Protein AF-A0A6H5GM49-F1 (afdb_monomer_lite)

Foldseek 3Di:
DDPDDPPPQPQWDFDDCADPNDQDDDCDPVTNQGRTFPAHDDPVLVVLVVVVVDDCVPPDPVSVVVVVVRRDVDDPCRVPDDPVD

Sequence (85 aa):
MNYLSNFQIGAREVVGFGFNGQPNYMDRIDFPLPAVRWRPETPEIKELRQKEKGDWKNLTIAEKKALYRASFCQTLAEVEAPTGK

Radius of gyration: 14.95 Å; chains: 1; bounding box: 43×44×29 Å

Structure (mmCIF, N/CA/C/O backbone):
data_AF-A0A6H5GM49-F1
#
_entry.id   AF-A0A6H5GM49-F1
#
loop_
_atom_site.group_PDB
_atom_site.id
_atom_site.type_symbol
_atom_site.label_atom_id
_atom_site.label_alt_id
_atom_site.label_comp_id
_atom_site.label_asym_id
_atom_site.label_entity_id
_atom_site.label_seq_id
_atom_site.pdbx_PDB_ins_code
_atom_site.Cartn_x
_atom_site.Cartn_y
_atom_site.Cartn_z
_atom_site.occupancy
_atom_site.B_iso_or_equiv
_atom_site.auth_seq_id
_atom_site.auth_comp_id
_atom_site.auth_asym_id
_atom_site.auth_atom_id
_atom_site.pdbx_PDB_model_num
ATOM 1 N N . MET A 1 1 ? -1.705 -31.810 -10.457 1.00 39.81 1 MET A N 1
ATOM 2 C CA . MET A 1 1 ? -0.284 -31.400 -10.475 1.00 39.81 1 MET A CA 1
ATOM 3 C C . MET A 1 1 ? -0.218 -29.908 -10.740 1.00 39.81 1 MET A C 1
ATOM 5 O O . MET A 1 1 ? -0.586 -29.498 -11.830 1.00 39.81 1 MET A O 1
ATOM 9 N N . ASN A 1 2 ? 0.129 -29.123 -9.717 1.00 32.44 2 ASN A N 1
ATOM 10 C CA . ASN A 1 2 ? 1.062 -27.989 -9.765 1.00 32.44 2 ASN A CA 1
ATOM 11 C C . ASN A 1 2 ? 1.042 -27.322 -8.388 1.00 32.44 2 ASN A C 1
ATOM 13 O O . ASN A 1 2 ? 0.189 -26.502 -8.065 1.00 32.44 2 ASN A O 1
ATOM 17 N N . TYR A 1 3 ? 1.980 -27.772 -7.561 1.00 37.50 3 TYR A N 1
ATOM 18 C CA . TYR A 1 3 ? 2.348 -27.153 -6.301 1.00 37.50 3 TYR A CA 1
ATOM 19 C C . TYR A 1 3 ? 3.067 -25.839 -6.624 1.00 37.50 3 TYR A C 1
ATOM 21 O O . TYR A 1 3 ? 4.277 -25.842 -6.830 1.00 37.50 3 TYR A O 1
ATOM 29 N N . LEU A 1 4 ? 2.344 -24.722 -6.715 1.00 43.81 4 LEU A N 1
ATOM 30 C CA . LEU A 1 4 ? 2.976 -23.403 -6.701 1.00 43.81 4 LEU A CA 1
ATOM 31 C C . LEU A 1 4 ? 2.909 -22.856 -5.277 1.00 43.81 4 LEU A C 1
ATOM 33 O O . LEU A 1 4 ? 1.863 -22.510 -4.741 1.00 43.81 4 LEU A O 1
ATOM 37 N N . SER A 1 5 ? 4.082 -22.911 -4.663 1.00 45.09 5 SER A N 1
ATOM 38 C CA . SER A 1 5 ? 4.490 -22.426 -3.355 1.00 45.09 5 SER A CA 1
ATOM 39 C C . SER A 1 5 ? 3.730 -21.199 -2.826 1.00 45.09 5 SER A C 1
ATOM 41 O O . SER A 1 5 ? 4.059 -20.063 -3.163 1.00 45.09 5 SER A O 1
ATOM 43 N N . ASN A 1 6 ? 2.880 -21.406 -1.818 1.00 49.59 6 ASN A N 1
ATOM 44 C CA . ASN A 1 6 ? 2.457 -20.354 -0.877 1.00 49.59 6 ASN A CA 1
ATOM 45 C C . ASN A 1 6 ? 3.634 -19.753 -0.058 1.00 49.59 6 ASN A C 1
ATOM 47 O O . ASN A 1 6 ? 3.423 -18.918 0.817 1.00 49.59 6 ASN A O 1
ATOM 51 N N . PHE A 1 7 ? 4.883 -20.162 -0.311 1.00 51.84 7 PHE A N 1
ATOM 52 C CA . PHE A 1 7 ? 6.052 -19.838 0.513 1.00 51.84 7 PHE A CA 1
ATOM 53 C C . PHE A 1 7 ? 6.689 -18.459 0.265 1.00 5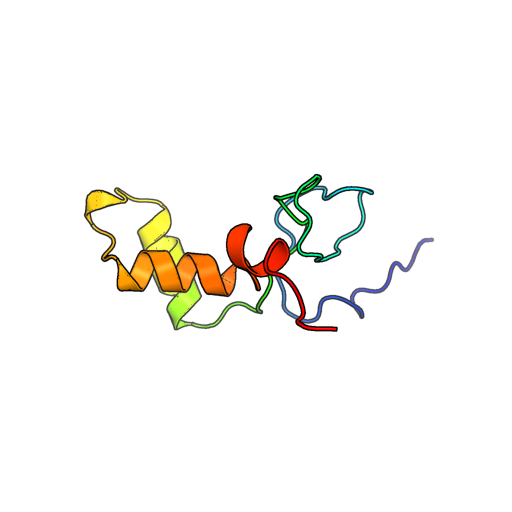1.84 7 PHE A C 1
ATOM 55 O O . PHE A 1 7 ? 7.511 -18.048 1.075 1.00 51.84 7 PHE A O 1
ATOM 62 N N . GLN A 1 8 ? 6.337 -17.712 -0.789 1.00 69.94 8 GLN A N 1
ATOM 63 C CA . GLN A 1 8 ? 7.003 -16.423 -1.072 1.00 69.94 8 GLN A CA 1
ATOM 64 C C . GLN A 1 8 ? 6.271 -15.179 -0.544 1.00 69.94 8 GLN A C 1
ATOM 66 O O . GLN A 1 8 ? 6.908 -14.144 -0.327 1.00 69.94 8 GLN A O 1
ATOM 71 N N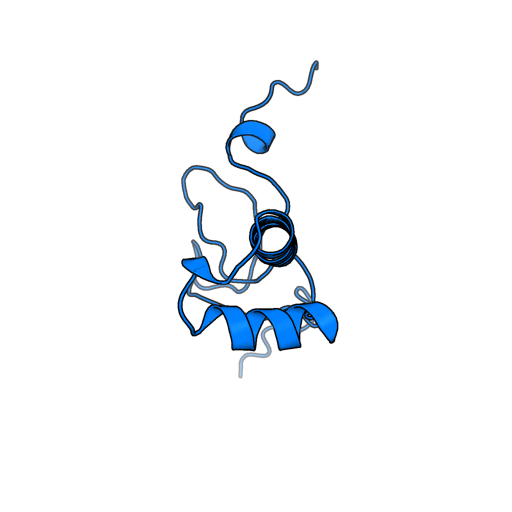 . ILE A 1 9 ? 4.960 -15.248 -0.288 1.00 86.81 9 ILE A N 1
ATOM 72 C CA . ILE A 1 9 ? 4.187 -14.061 0.119 1.00 86.81 9 ILE A CA 1
ATOM 73 C C . ILE A 1 9 ? 3.822 -14.007 1.603 1.00 86.81 9 ILE A C 1
ATOM 75 O O . ILE A 1 9 ? 3.394 -12.956 2.071 1.00 86.81 9 ILE A O 1
ATOM 79 N N . GLY A 1 10 ? 4.051 -15.070 2.375 1.00 88.75 10 GLY A N 1
ATOM 80 C CA . GLY A 1 10 ? 3.659 -15.108 3.788 1.00 88.75 10 GLY A CA 1
ATOM 81 C C . GLY A 1 10 ? 2.152 -14.872 3.967 1.00 88.75 10 GLY A C 1
ATOM 82 O O . GLY A 1 10 ? 1.355 -15.331 3.158 1.00 88.75 10 GLY A O 1
ATOM 83 N N . ALA A 1 11 ? 1.757 -14.125 5.001 1.00 91.56 11 ALA A N 1
ATOM 84 C CA . ALA A 1 11 ? 0.352 -13.807 5.303 1.00 91.56 11 ALA A CA 1
ATOM 85 C C . ALA A 1 11 ? -0.191 -12.571 4.549 1.00 91.56 11 ALA A C 1
ATOM 87 O O . ALA A 1 11 ? -1.101 -11.892 5.025 1.00 91.56 11 ALA A O 1
ATOM 88 N N . ARG A 1 12 ? 0.404 -12.222 3.404 1.00 93.44 12 ARG A N 1
ATOM 89 C CA . ARG A 1 12 ? -0.004 -11.064 2.597 1.00 93.44 12 ARG A CA 1
ATOM 90 C C . ARG A 1 12 ? -1.150 -11.433 1.659 1.00 93.44 12 ARG A C 1
ATOM 92 O O . ARG A 1 12 ? -1.182 -12.528 1.107 1.00 93.44 12 ARG A O 1
ATOM 99 N N . GLU A 1 13 ? -2.074 -10.499 1.470 1.00 94.62 13 GLU A N 1
ATOM 100 C CA . GLU A 1 13 ? -3.256 -10.679 0.625 1.00 94.62 13 GLU A CA 1
ATOM 101 C C . GLU A 1 13 ? -2.910 -10.528 -0.866 1.00 94.62 13 GLU A C 1
ATOM 103 O O . GLU A 1 13 ? -2.243 -9.565 -1.253 1.00 94.62 13 GLU A O 1
ATOM 108 N N . VAL A 1 14 ? -3.407 -11.449 -1.699 1.00 94.94 14 VAL A N 1
ATOM 109 C CA . VAL A 1 14 ? -3.408 -11.327 -3.165 1.00 94.94 14 VAL A CA 1
ATOM 110 C C . VAL A 1 14 ? -4.605 -10.474 -3.586 1.00 94.94 14 VAL A C 1
ATOM 112 O O . VAL A 1 14 ? -5.743 -10.807 -3.274 1.00 94.94 14 VAL A O 1
ATOM 115 N N . VAL A 1 15 ? -4.349 -9.382 -4.303 1.00 94.50 15 VAL A N 1
ATOM 116 C CA . VAL A 1 15 ? -5.334 -8.332 -4.619 1.00 94.50 15 VAL A CA 1
ATOM 117 C C . VAL A 1 15 ? -5.556 -8.113 -6.110 1.00 94.50 15 VAL A C 1
ATOM 119 O O . VAL A 1 15 ? -6.418 -7.326 -6.494 1.00 94.50 15 VAL A O 1
ATOM 122 N N . GLY A 1 16 ? -4.793 -8.788 -6.967 1.00 93.00 16 GLY A N 1
ATOM 123 C CA . GLY A 1 16 ? -4.925 -8.641 -8.410 1.00 93.00 16 GLY A CA 1
ATOM 124 C C . GLY A 1 16 ? -4.028 -9.591 -9.192 1.00 93.00 16 GLY A C 1
ATOM 125 O O . GLY A 1 16 ? -3.357 -10.450 -8.627 1.00 93.00 16 GLY A O 1
ATOM 126 N N . PHE A 1 17 ? -4.020 -9.417 -10.513 1.00 90.88 17 PHE A N 1
ATOM 127 C CA . PHE A 1 17 ? -3.272 -10.272 -11.439 1.00 90.88 17 PHE A CA 1
ATOM 128 C C . PHE A 1 17 ? -1.753 -9.996 -11.441 1.00 90.88 17 PHE A C 1
ATOM 130 O O . PHE A 1 17 ? -0.956 -10.906 -11.658 1.00 90.88 17 PHE A O 1
ATOM 137 N N . GLY A 1 18 ? -1.342 -8.749 -11.181 1.00 88.88 18 GLY A N 1
ATOM 138 C CA . GLY A 1 18 ? 0.054 -8.308 -11.301 1.00 88.88 18 GLY A CA 1
ATOM 139 C C . GLY A 1 18 ? 0.582 -8.335 -12.736 1.00 88.88 18 GLY A C 1
ATOM 140 O O . GLY A 1 18 ? -0.165 -8.522 -13.692 1.00 88.88 18 GLY A O 1
ATOM 141 N N . PHE A 1 19 ? 1.891 -8.140 -12.902 1.00 89.19 19 PHE A N 1
ATOM 142 C CA . PHE A 1 19 ? 2.500 -7.963 -14.228 1.00 89.19 19 PHE A CA 1
ATOM 143 C C . PHE A 1 19 ? 2.728 -9.271 -15.010 1.00 89.19 19 PHE A C 1
ATOM 145 O O . PHE A 1 19 ? 2.964 -9.229 -16.214 1.00 89.19 19 PHE A O 1
ATOM 152 N N . ASN A 1 20 ? 2.694 -10.433 -14.351 1.00 89.56 20 ASN A N 1
ATOM 153 C CA . ASN A 1 20 ? 2.989 -11.740 -14.961 1.00 89.56 20 ASN A CA 1
ATOM 154 C C . ASN A 1 20 ? 2.069 -12.877 -14.473 1.00 89.56 20 ASN A C 1
ATOM 156 O O . ASN A 1 20 ? 2.413 -14.050 -14.627 1.00 89.56 20 ASN A O 1
ATOM 160 N N . GLY A 1 21 ? 0.938 -12.553 -13.839 1.00 88.56 21 GLY A N 1
ATOM 161 C CA . GLY A 1 21 ? -0.004 -13.546 -13.310 1.00 88.56 21 GLY A CA 1
ATOM 16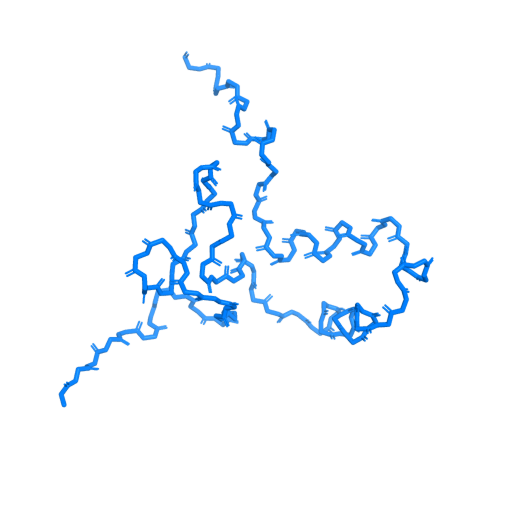2 C C . GLY A 1 21 ? 0.491 -14.313 -12.080 1.00 88.56 21 GLY A C 1
ATOM 163 O O . GLY A 1 21 ? -0.154 -15.274 -11.667 1.00 88.56 21 GLY A O 1
ATOM 164 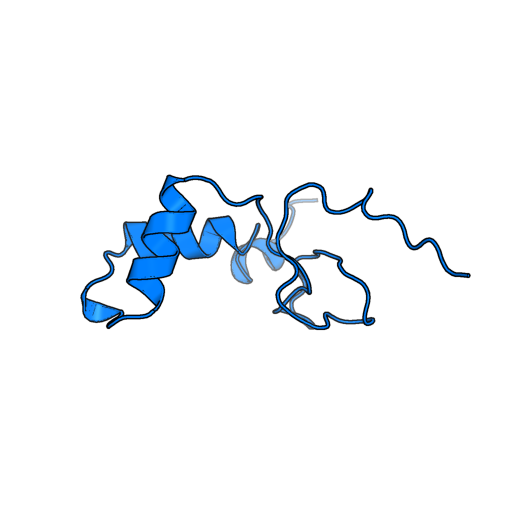N N . GLN A 1 22 ? 1.631 -13.926 -11.498 1.00 90.44 22 GLN A N 1
ATOM 165 C CA . GLN A 1 22 ? 2.147 -14.500 -10.256 1.00 90.44 22 GLN A CA 1
ATOM 166 C C . GLN A 1 22 ? 1.878 -13.551 -9.079 1.00 90.44 22 GLN A C 1
ATOM 168 O O . GLN A 1 22 ? 1.934 -12.330 -9.253 1.00 90.44 22 GLN A O 1
ATOM 173 N N . PRO A 1 23 ? 1.662 -14.075 -7.860 1.00 91.75 23 PRO A N 1
ATOM 174 C CA . PRO A 1 23 ? 1.430 -13.263 -6.673 1.00 91.75 23 PRO A CA 1
ATOM 175 C C . PRO A 1 23 ? 2.755 -12.676 -6.163 1.00 91.75 23 PRO A C 1
ATOM 177 O O . PRO A 1 23 ? 3.311 -13.123 -5.168 1.00 91.75 23 PRO A O 1
ATOM 180 N N . ASN A 1 24 ? 3.301 -11.685 -6.861 1.00 90.25 24 ASN A N 1
ATOM 181 C CA . ASN A 1 24 ? 4.517 -10.984 -6.457 1.00 90.25 24 ASN A CA 1
ATOM 182 C C . ASN A 1 24 ? 4.245 -9.515 -6.110 1.00 90.25 24 ASN A C 1
ATOM 184 O O . ASN A 1 24 ? 3.235 -8.922 -6.499 1.00 90.25 24 ASN A O 1
ATOM 188 N N . TYR A 1 25 ? 5.181 -8.947 -5.352 1.00 93.88 25 TYR A N 1
ATOM 189 C CA . TYR A 1 25 ? 5.217 -7.535 -5.008 1.00 93.88 25 TYR A CA 1
ATOM 190 C C . TYR A 1 25 ? 6.509 -6.924 -5.547 1.00 93.88 25 TYR A C 1
ATOM 192 O O . TYR A 1 25 ? 7.593 -7.428 -5.252 1.00 93.88 25 TYR A O 1
ATOM 200 N N . MET A 1 26 ? 6.399 -5.820 -6.281 1.00 93.06 26 MET A N 1
ATOM 201 C CA . MET A 1 26 ? 7.530 -4.981 -6.665 1.00 93.06 26 MET A CA 1
ATOM 202 C C . MET A 1 26 ? 7.038 -3.546 -6.853 1.00 93.06 26 MET A C 1
ATOM 204 O O . MET A 1 26 ? 6.006 -3.338 -7.488 1.00 93.06 26 MET A O 1
ATOM 208 N N . ASP A 1 27 ? 7.770 -2.566 -6.322 1.00 93.88 27 ASP A N 1
ATOM 209 C CA . ASP A 1 27 ? 7.488 -1.157 -6.597 1.00 93.88 27 ASP A CA 1
ATOM 210 C C . ASP A 1 27 ? 7.996 -0.829 -8.011 1.00 93.88 27 ASP A C 1
ATOM 212 O O . ASP A 1 27 ? 9.202 -0.790 -8.257 1.00 93.88 27 ASP A O 1
ATOM 216 N N . ARG A 1 28 ? 7.072 -0.661 -8.962 1.00 91.88 28 ARG A N 1
ATOM 217 C CA . ARG A 1 28 ? 7.362 -0.399 -10.377 1.00 91.88 28 ARG A CA 1
ATOM 218 C C . ARG A 1 28 ? 6.484 0.720 -10.907 1.00 91.88 28 ARG A C 1
ATOM 220 O O . ARG A 1 28 ? 5.277 0.709 -10.697 1.00 91.88 28 ARG A O 1
ATOM 227 N N . ILE A 1 29 ? 7.078 1.644 -11.652 1.00 93.19 29 ILE A N 1
ATOM 228 C CA . ILE A 1 29 ? 6.347 2.764 -12.262 1.00 93.19 29 ILE A CA 1
ATOM 229 C C . ILE A 1 29 ? 5.475 2.274 -13.426 1.00 93.19 29 ILE A C 1
ATOM 231 O O . ILE A 1 29 ? 4.344 2.719 -13.585 1.00 93.19 29 ILE A O 1
ATOM 235 N N . ASP A 1 30 ? 5.976 1.318 -14.210 1.00 93.62 30 ASP A N 1
ATOM 236 C CA . ASP A 1 30 ? 5.274 0.727 -15.355 1.00 93.62 30 ASP A CA 1
ATOM 237 C C . ASP A 1 30 ? 4.207 -0.306 -14.952 1.00 93.62 30 ASP A C 1
ATOM 239 O O . ASP A 1 30 ? 3.304 -0.602 -15.732 1.00 93.62 30 ASP A O 1
ATOM 243 N N . PHE A 1 31 ? 4.264 -0.802 -13.713 1.00 93.06 31 PHE A N 1
ATOM 244 C CA . PHE A 1 31 ? 3.255 -1.677 -13.112 1.00 93.06 31 PHE A CA 1
ATOM 245 C C . PHE A 1 31 ? 2.938 -1.227 -11.674 1.00 93.06 31 PHE A C 1
ATOM 247 O O . PHE A 1 31 ? 3.339 -1.895 -10.719 1.00 93.06 31 PHE A O 1
ATOM 254 N N . PRO A 1 32 ? 2.203 -0.110 -11.497 1.00 92.62 32 PRO A N 1
ATOM 255 C CA . PRO A 1 32 ? 2.015 0.530 -10.190 1.00 92.62 32 PRO A CA 1
ATOM 256 C C . PRO A 1 32 ? 1.093 -0.248 -9.239 1.00 92.62 32 PRO A C 1
ATOM 258 O O . PRO A 1 32 ? 1.011 0.073 -8.055 1.00 92.62 32 PRO A O 1
ATOM 261 N N . LEU A 1 33 ? 0.379 -1.260 -9.746 1.00 94.38 33 LEU A N 1
ATOM 262 C CA . LEU A 1 33 ? -0.561 -2.087 -8.990 1.00 94.38 33 LEU A CA 1
ATOM 263 C C . LEU A 1 33 ? -0.027 -3.533 -8.899 1.00 94.38 33 LEU A C 1
ATOM 265 O O . LEU A 1 33 ? -0.301 -4.341 -9.792 1.00 94.38 33 LEU A O 1
ATOM 269 N N . PRO A 1 34 ? 0.758 -3.875 -7.858 1.00 94.62 34 PRO A N 1
ATOM 270 C CA . PRO A 1 34 ? 1.290 -5.222 -7.669 1.00 94.62 34 PRO A CA 1
ATOM 271 C C . PRO A 1 34 ? 0.175 -6.236 -7.367 1.00 94.62 34 PRO A C 1
ATOM 273 O O . PRO A 1 34 ? -0.919 -5.877 -6.931 1.00 94.62 34 PRO A O 1
ATOM 276 N N . ALA A 1 35 ? 0.4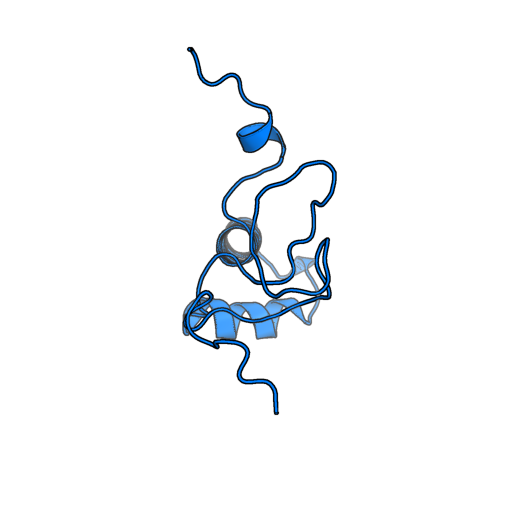58 -7.528 -7.567 1.00 95.69 35 ALA A N 1
ATOM 277 C CA . ALA A 1 35 ? -0.523 -8.596 -7.339 1.00 95.69 35 ALA A CA 1
ATOM 278 C C . ALA A 1 35 ? -0.862 -8.807 -5.857 1.00 95.69 35 ALA A C 1
ATOM 280 O O . ALA A 1 35 ? -1.872 -9.431 -5.543 1.00 95.69 35 ALA A O 1
ATOM 281 N N . VAL A 1 36 ? -0.008 -8.344 -4.945 1.00 95.81 36 VAL A N 1
ATOM 282 C CA . VAL A 1 36 ? -0.067 -8.642 -3.508 1.00 95.81 36 VAL A CA 1
ATOM 283 C C . VAL A 1 36 ? 0.077 -7.345 -2.716 1.00 95.81 36 VAL A C 1
ATOM 285 O O . VAL A 1 36 ? 0.686 -6.395 -3.199 1.00 95.81 36 VAL A O 1
ATOM 288 N N . ARG A 1 37 ? -0.470 -7.277 -1.499 1.00 96.19 37 ARG A N 1
ATOM 289 C CA . ARG A 1 37 ? -0.211 -6.171 -0.557 1.00 96.19 37 ARG A CA 1
ATOM 290 C C . ARG A 1 37 ? 1.244 -6.172 -0.081 1.00 96.19 37 ARG A C 1
ATOM 292 O O . ARG A 1 37 ? 1.863 -7.227 0.040 1.00 96.19 37 ARG A O 1
ATOM 299 N N . TRP A 1 38 ? 1.777 -5.004 0.273 1.00 95.94 38 TRP A N 1
ATOM 300 C CA . TRP A 1 38 ? 3.118 -4.897 0.854 1.00 95.94 38 TRP A CA 1
ATOM 301 C C . TRP A 1 38 ? 3.237 -5.630 2.196 1.00 95.94 38 TRP A C 1
ATOM 303 O O . TRP A 1 38 ? 4.151 -6.440 2.373 1.00 95.94 38 TRP A O 1
ATOM 313 N N . ARG A 1 39 ? 2.315 -5.367 3.133 1.00 94.69 39 ARG A N 1
ATOM 314 C CA . ARG A 1 39 ? 2.333 -5.941 4.488 1.00 94.69 39 ARG A CA 1
ATOM 315 C C . ARG A 1 39 ? 1.217 -6.966 4.695 1.00 94.69 39 ARG A C 1
ATOM 317 O O . ARG A 1 39 ? 0.168 -6.853 4.061 1.00 94.69 39 ARG A O 1
ATOM 324 N N . PRO A 1 40 ? 1.418 -7.947 5.596 1.00 94.50 40 PRO A N 1
ATOM 325 C CA . PRO A 1 40 ? 0.319 -8.734 6.139 1.00 94.50 40 PRO A CA 1
ATOM 326 C C . PRO A 1 40 ? -0.707 -7.830 6.819 1.00 94.50 40 PRO A C 1
ATOM 328 O O . PRO A 1 40 ? -0.371 -6.747 7.306 1.00 94.50 40 PRO A O 1
ATOM 331 N N . GLU A 1 41 ? -1.952 -8.286 6.870 1.00 92.75 41 GLU A N 1
ATOM 332 C CA . GLU A 1 41 ? -3.009 -7.537 7.535 1.00 92.75 41 GLU A CA 1
ATOM 333 C C . GLU A 1 41 ? -2.845 -7.603 9.063 1.00 92.75 41 GLU A C 1
ATOM 335 O O . GLU A 1 41 ? -2.660 -8.678 9.636 1.00 92.75 41 GLU A O 1
ATOM 340 N N . THR A 1 42 ? -2.909 -6.446 9.723 1.00 95.62 42 THR A N 1
ATOM 341 C CA . THR A 1 42 ? -2.990 -6.340 11.187 1.00 95.62 42 THR A CA 1
ATOM 342 C C . THR A 1 42 ? -4.440 -6.065 11.603 1.00 95.62 42 THR A C 1
ATOM 344 O O . THR A 1 42 ? -5.217 -5.586 10.767 1.00 95.62 42 THR A O 1
ATOM 347 N N . PRO A 1 43 ? -4.839 -6.326 12.863 1.00 97.00 43 PRO A N 1
ATOM 348 C CA . PRO A 1 43 ? -6.192 -6.022 13.338 1.00 97.00 43 PRO A CA 1
ATOM 349 C C . PRO A 1 43 ? -6.617 -4.569 13.077 1.00 97.00 43 PRO A C 1
ATOM 351 O O . PRO A 1 43 ? -7.722 -4.326 12.598 1.00 97.00 43 PRO A O 1
ATOM 354 N N . GLU A 1 44 ? -5.709 -3.613 13.277 1.00 96.56 44 GLU A N 1
ATOM 355 C CA . GLU A 1 44 ? -5.970 -2.181 13.090 1.00 96.56 44 GLU A CA 1
ATOM 356 C C . GLU A 1 44 ? -6.215 -1.842 11.614 1.00 96.56 44 GLU A C 1
ATOM 358 O O . GLU A 1 44 ? -7.136 -1.097 11.277 1.00 96.56 44 GLU A O 1
ATOM 363 N N . ILE A 1 45 ? -5.415 -2.414 10.704 1.00 97.50 45 ILE A N 1
ATOM 364 C CA . ILE A 1 45 ? -5.630 -2.237 9.264 1.00 97.50 45 ILE A CA 1
ATOM 365 C C . ILE A 1 45 ? -6.935 -2.906 8.839 1.00 97.50 45 ILE A C 1
ATOM 367 O O . ILE A 1 45 ? -7.671 -2.318 8.051 1.00 97.50 45 ILE A O 1
ATOM 371 N N . LYS A 1 46 ? -7.267 -4.080 9.381 1.00 96.56 46 LYS A N 1
ATOM 372 C CA . LYS A 1 46 ? -8.504 -4.800 9.053 1.00 96.56 46 LYS A CA 1
ATOM 373 C C . LYS A 1 46 ? -9.759 -4.000 9.404 1.00 96.56 46 LYS A C 1
ATOM 375 O O . LYS A 1 46 ? -10.709 -3.968 8.619 1.00 96.56 46 LYS A O 1
ATOM 380 N N . GLU A 1 47 ? -9.764 -3.336 10.557 1.00 97.06 47 GLU A N 1
ATOM 381 C CA . GLU A 1 47 ? -10.827 -2.402 10.944 1.00 97.06 47 GLU A CA 1
ATOM 382 C C . GLU A 1 47 ? -10.873 -1.202 9.998 1.00 97.06 47 GLU A C 1
ATOM 384 O O . GLU A 1 47 ? -11.938 -0.839 9.484 1.00 97.06 47 GLU A O 1
ATOM 389 N N . LEU A 1 48 ? -9.707 -0.638 9.677 1.00 97.81 48 LEU A N 1
ATOM 390 C CA . LEU A 1 48 ? -9.618 0.501 8.774 1.00 97.81 48 LEU A CA 1
ATOM 391 C C . LEU A 1 48 ? -10.093 0.171 7.350 1.00 97.81 48 LEU A C 1
ATOM 393 O O . LEU A 1 48 ? -10.710 1.014 6.703 1.00 97.81 48 LEU A O 1
ATOM 397 N N . ARG A 1 49 ? -9.898 -1.068 6.883 1.00 96.56 49 ARG A N 1
ATOM 398 C CA . ARG A 1 49 ? -10.453 -1.584 5.620 1.00 96.56 49 ARG A CA 1
ATOM 399 C C . ARG A 1 49 ? -11.975 -1.664 5.632 1.00 96.56 49 ARG A C 1
ATOM 401 O O . ARG A 1 49 ? -12.593 -1.466 4.591 1.00 96.56 49 ARG A O 1
ATOM 408 N N . GLN A 1 50 ? -12.611 -1.926 6.777 1.00 97.38 50 GLN A N 1
ATOM 409 C CA . GLN A 1 50 ? -14.077 -1.846 6.845 1.00 97.38 50 GLN A CA 1
ATOM 410 C C . GLN A 1 50 ? -14.550 -0.401 6.692 1.00 97.38 50 GLN A C 1
ATOM 412 O O . GLN A 1 50 ? -15.511 -0.149 5.969 1.00 97.38 50 GLN A O 1
ATOM 417 N N . LYS A 1 51 ? -13.836 0.551 7.302 1.00 97.50 51 LYS A N 1
ATOM 418 C CA . LYS A 1 51 ? -14.102 1.985 7.131 1.00 97.50 51 LYS A CA 1
ATOM 419 C C . LYS A 1 51 ? -13.842 2.458 5.693 1.00 97.50 51 LYS A C 1
ATOM 421 O O . LYS A 1 51 ? -14.611 3.263 5.177 1.00 97.50 51 LYS A O 1
ATOM 426 N N . GLU A 1 52 ? -12.816 1.922 5.027 1.00 97.00 52 GLU A N 1
ATOM 427 C CA . GLU A 1 52 ? -12.464 2.214 3.624 1.00 97.00 52 GLU A CA 1
ATOM 428 C C . GLU A 1 52 ? -13.597 1.898 2.633 1.00 97.00 52 GLU A C 1
ATOM 430 O O . GLU A 1 52 ? -13.681 2.539 1.587 1.00 97.00 52 GLU A O 1
ATOM 435 N N . LYS A 1 53 ? -14.497 0.960 2.963 1.00 97.50 53 LYS A N 1
ATOM 436 C CA . LYS A 1 53 ? -15.674 0.635 2.135 1.00 97.50 53 LYS A CA 1
ATOM 437 C C . LYS A 1 53 ? -16.746 1.737 2.128 1.00 97.50 53 LYS A C 1
ATOM 439 O O . LYS A 1 53 ? -17.650 1.682 1.298 1.00 97.50 53 LYS A O 1
ATOM 444 N N . GLY A 1 54 ? -16.689 2.687 3.065 1.00 97.44 54 GLY A N 1
ATOM 445 C CA . GLY A 1 54 ? -17.627 3.807 3.185 1.00 97.44 54 GLY A CA 1
ATOM 446 C C . GLY A 1 54 ? -17.144 5.093 2.502 1.00 97.44 54 GLY A C 1
ATOM 447 O O . GLY A 1 54 ? -16.295 5.071 1.617 1.00 97.44 54 GLY A O 1
ATOM 448 N N . ASP A 1 55 ? -17.677 6.246 2.925 1.00 97.81 55 ASP A N 1
ATOM 449 C CA . ASP A 1 55 ? -17.262 7.555 2.399 1.00 97.81 55 ASP A CA 1
ATOM 450 C C . ASP A 1 55 ? -15.860 7.951 2.901 1.00 97.81 55 ASP A C 1
ATOM 452 O O . ASP A 1 55 ? -15.612 8.108 4.100 1.00 97.81 55 ASP A O 1
ATOM 456 N N . TRP A 1 56 ? -14.942 8.184 1.963 1.00 97.69 56 TRP A N 1
ATOM 457 C CA . TRP A 1 56 ? -13.558 8.582 2.223 1.00 97.69 56 TRP A CA 1
ATOM 458 C C . TRP A 1 56 ? -13.406 9.998 2.793 1.00 97.69 56 TRP A C 1
ATOM 460 O O . TRP A 1 56 ? -12.307 10.366 3.227 1.00 97.69 56 TRP A O 1
ATOM 470 N N . LYS A 1 57 ? -14.476 10.802 2.829 1.00 97.19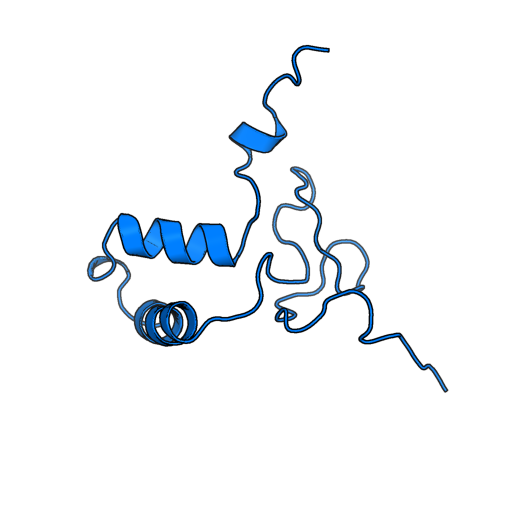 57 LYS A N 1
ATOM 471 C CA . LYS A 1 57 ? -14.519 12.054 3.603 1.00 97.19 57 LYS A CA 1
ATOM 472 C C . LYS A 1 57 ? -14.425 11.802 5.109 1.00 97.19 57 LYS A C 1
ATOM 474 O O . LYS A 1 57 ? -13.909 12.652 5.824 1.00 97.19 57 LYS A O 1
ATOM 479 N N . ASN A 1 58 ? -14.834 10.618 5.571 1.00 96.94 58 ASN A N 1
ATOM 480 C CA . ASN A 1 58 ? -14.754 10.218 6.979 1.00 96.94 58 ASN A CA 1
ATOM 481 C C . ASN A 1 58 ? -13.387 9.623 7.363 1.00 96.94 58 ASN A C 1
ATOM 483 O O . ASN A 1 58 ? -13.157 9.312 8.534 1.00 96.94 58 ASN A O 1
ATOM 487 N N . LEU A 1 59 ? -12.483 9.440 6.393 1.00 98.19 59 LEU A N 1
ATOM 488 C CA . LEU A 1 59 ? -11.109 9.009 6.635 1.00 98.19 59 LEU A CA 1
ATOM 489 C C . LEU A 1 59 ? -10.208 10.222 6.882 1.00 98.19 59 LEU A C 1
ATOM 491 O O . LEU A 1 59 ? -10.081 11.112 6.035 1.00 98.19 59 LEU A O 1
ATOM 495 N N . THR A 1 60 ? -9.514 10.211 8.013 1.00 98.38 60 THR A N 1
ATOM 496 C CA . THR A 1 60 ? -8.453 11.169 8.323 1.00 98.38 60 THR A CA 1
ATOM 497 C C . THR A 1 60 ? -7.262 10.992 7.376 1.00 98.38 60 THR A C 1
ATOM 499 O O . THR A 1 60 ? -7.075 9.954 6.735 1.00 98.38 60 THR A O 1
ATOM 502 N N . ILE A 1 61 ? -6.398 12.006 7.298 1.00 98.31 61 ILE A N 1
ATOM 503 C CA . ILE A 1 61 ? -5.164 11.921 6.500 1.00 98.31 61 ILE A CA 1
ATOM 504 C C . ILE A 1 61 ? -4.255 10.792 7.011 1.00 98.31 61 ILE A C 1
ATOM 506 O O . ILE A 1 61 ? -3.644 10.086 6.209 1.00 98.31 61 ILE A O 1
ATOM 510 N N . ALA A 1 62 ? -4.173 10.605 8.331 1.00 98.31 62 ALA A N 1
ATOM 511 C CA . ALA A 1 62 ? -3.369 9.548 8.940 1.00 98.31 62 ALA A CA 1
ATOM 512 C C . ALA A 1 62 ? -3.873 8.153 8.543 1.00 98.31 62 ALA A C 1
ATOM 514 O O . ALA A 1 62 ? -3.080 7.300 8.157 1.00 98.31 62 ALA A O 1
ATOM 515 N N . GLU A 1 63 ? -5.190 7.953 8.543 1.00 98.38 63 GLU A N 1
ATOM 516 C CA . GLU A 1 63 ? -5.829 6.707 8.114 1.00 98.38 63 GLU A CA 1
ATOM 517 C C . GLU A 1 63 ? -5.563 6.394 6.636 1.00 98.38 63 GLU A C 1
ATOM 519 O O . GLU A 1 63 ? -5.156 5.285 6.296 1.00 98.38 63 GLU A O 1
ATOM 524 N N . LYS A 1 64 ? -5.697 7.386 5.748 1.00 98.31 64 LYS A N 1
ATOM 525 C CA . LYS A 1 64 ? -5.367 7.212 4.322 1.00 98.31 64 LYS A CA 1
ATOM 526 C C . LYS A 1 64 ? -3.904 6.808 4.134 1.00 98.31 64 LYS A C 1
ATOM 528 O O . LYS A 1 64 ? -3.605 5.899 3.362 1.00 98.31 64 LYS A O 1
ATOM 533 N N . LYS A 1 65 ? -2.987 7.439 4.876 1.00 97.88 65 LYS A N 1
ATOM 534 C CA . LYS A 1 65 ? -1.559 7.084 4.861 1.00 97.88 65 LYS A CA 1
ATOM 535 C C . LYS A 1 65 ? -1.304 5.679 5.414 1.00 97.88 65 LYS A C 1
ATOM 537 O O . LYS A 1 65 ? -0.459 4.974 4.867 1.00 97.88 65 LYS A O 1
ATOM 542 N N . ALA A 1 66 ? -2.029 5.257 6.449 1.00 98.00 66 ALA A N 1
ATOM 543 C CA . ALA A 1 66 ? -1.926 3.910 7.005 1.00 98.00 66 ALA A CA 1
ATOM 544 C C . ALA A 1 66 ? -2.387 2.844 5.995 1.00 98.00 66 ALA A C 1
ATOM 546 O O . ALA A 1 66 ? -1.648 1.895 5.735 1.00 98.00 66 ALA A O 1
ATOM 547 N N . LEU A 1 67 ? -3.541 3.045 5.344 1.00 97.94 67 LEU A N 1
ATOM 548 C CA . LEU A 1 67 ? -4.023 2.185 4.252 1.00 97.94 67 LEU A CA 1
ATOM 549 C C . LEU A 1 67 ? -3.024 2.123 3.089 1.00 97.94 67 LEU A C 1
ATOM 551 O O . LEU A 1 67 ? -2.761 1.043 2.546 1.00 97.94 67 LEU A O 1
ATOM 555 N N . TYR A 1 68 ? -2.432 3.268 2.733 1.00 97.69 68 TYR A N 1
ATOM 556 C CA . TYR A 1 68 ? -1.404 3.340 1.699 1.00 97.69 68 TYR A CA 1
ATOM 557 C C . TYR A 1 68 ? -0.177 2.508 2.080 1.00 97.69 68 TYR A C 1
ATOM 559 O O . TYR A 1 68 ? 0.187 1.610 1.333 1.00 97.69 68 TYR A O 1
ATOM 567 N N . ARG A 1 69 ? 0.423 2.726 3.258 1.00 97.38 69 ARG A N 1
ATOM 568 C CA . ARG A 1 69 ? 1.638 2.009 3.701 1.00 97.38 69 ARG A CA 1
ATOM 569 C C . ARG A 1 69 ? 1.405 0.532 4.034 1.00 97.38 69 ARG A C 1
ATOM 571 O O . ARG A 1 69 ? 2.359 -0.242 4.059 1.00 97.38 69 ARG A O 1
ATOM 578 N N . ALA A 1 70 ? 0.162 0.123 4.285 1.00 97.25 70 ALA A N 1
ATOM 579 C CA . ALA A 1 70 ? -0.202 -1.292 4.351 1.00 97.25 70 ALA A CA 1
ATOM 580 C C . ALA A 1 70 ? -0.224 -1.940 2.954 1.00 97.25 70 ALA A C 1
ATOM 582 O O . ALA A 1 70 ? 0.132 -3.108 2.800 1.00 97.25 70 ALA A O 1
ATOM 583 N N . SER A 1 71 ? -0.621 -1.174 1.933 1.00 96.94 71 SER A N 1
ATOM 584 C CA . SER A 1 71 ? -0.724 -1.646 0.548 1.00 96.94 71 SER A CA 1
ATOM 585 C C . SER A 1 71 ? 0.596 -1.579 -0.205 1.00 96.94 71 SER A C 1
ATOM 587 O O . SER A 1 71 ? 0.893 -2.510 -0.944 1.00 96.94 71 SER A O 1
ATOM 589 N N . PHE A 1 72 ? 1.367 -0.512 0.004 1.00 97.19 72 PHE A N 1
ATOM 590 C CA . PHE A 1 72 ? 2.541 -0.163 -0.780 1.00 97.19 72 PHE A CA 1
ATOM 591 C C . PHE A 1 72 ? 3.749 0.123 0.115 1.00 97.19 72 PHE A C 1
ATOM 593 O O . PHE A 1 72 ? 3.624 0.760 1.165 1.00 97.19 72 PHE A O 1
ATOM 600 N N . CYS A 1 73 ? 4.927 -0.330 -0.312 1.00 96.44 73 CYS A N 1
ATOM 601 C CA . CYS A 1 73 ? 6.188 -0.040 0.358 1.00 96.44 73 CYS A CA 1
ATOM 602 C C . CYS A 1 73 ? 6.620 1.397 0.077 1.00 96.44 73 CYS A C 1
ATOM 604 O O . CYS A 1 73 ? 6.810 2.168 1.021 1.00 96.44 73 CYS A O 1
ATOM 606 N N . GLN A 1 74 ? 6.713 1.759 -1.205 1.00 96.00 74 GLN A N 1
ATOM 607 C CA . GLN A 1 74 ? 7.186 3.063 -1.658 1.00 96.00 74 GLN A CA 1
ATOM 608 C C . GLN A 1 74 ? 6.086 3.875 -2.358 1.00 96.00 74 GLN A C 1
ATOM 610 O O . GLN A 1 74 ? 5.093 3.353 -2.866 1.00 96.00 74 GLN A O 1
ATOM 615 N N . THR A 1 75 ? 6.245 5.193 -2.359 1.00 96.38 75 THR A N 1
ATOM 616 C CA . THR A 1 75 ? 5.558 6.096 -3.292 1.00 96.38 75 THR A CA 1
ATOM 617 C C . THR A 1 75 ? 6.294 6.133 -4.624 1.00 96.38 75 THR A C 1
ATOM 619 O O . THR A 1 75 ? 7.484 5.841 -4.672 1.00 96.38 75 THR A O 1
ATOM 622 N N . LEU A 1 76 ? 5.620 6.533 -5.705 1.00 94.81 76 LEU A N 1
ATOM 623 C CA . LEU A 1 76 ? 6.292 6.691 -7.002 1.00 94.81 76 LEU A CA 1
ATOM 624 C C . LEU A 1 76 ? 7.468 7.678 -6.915 1.00 94.81 76 LEU A C 1
ATOM 626 O O . LEU A 1 76 ? 8.549 7.373 -7.399 1.00 94.81 76 LEU A O 1
ATOM 630 N N . ALA A 1 77 ? 7.304 8.775 -6.169 1.00 94.94 77 ALA A N 1
ATOM 631 C CA . ALA A 1 77 ? 8.384 9.726 -5.915 1.00 94.94 77 ALA A CA 1
ATOM 632 C C . ALA A 1 77 ? 9.569 9.111 -5.141 1.00 94.94 77 ALA A C 1
ATOM 634 O O . ALA A 1 77 ? 10.709 9.499 -5.369 1.00 94.94 77 ALA A O 1
ATOM 635 N N . GLU A 1 78 ? 9.320 8.159 -4.232 1.00 94.88 78 GLU A N 1
ATOM 636 C CA . GLU A 1 78 ? 10.384 7.422 -3.528 1.00 94.88 78 GLU A CA 1
ATOM 637 C C . GLU A 1 78 ? 11.118 6.456 -4.474 1.00 94.88 78 GLU A C 1
ATOM 639 O O . GLU A 1 78 ? 12.336 6.346 -4.384 1.00 94.88 78 GLU A O 1
ATOM 644 N N . VAL A 1 79 ? 10.407 5.815 -5.410 1.00 92.88 79 VAL A N 1
ATOM 645 C CA . VAL A 1 79 ? 11.000 4.926 -6.430 1.00 92.88 79 VAL A CA 1
ATOM 646 C C . VAL A 1 79 ? 11.860 5.703 -7.431 1.00 92.88 79 VAL A C 1
ATOM 648 O O . VAL A 1 79 ? 12.901 5.213 -7.859 1.00 92.88 79 VAL A O 1
ATOM 651 N N . GLU A 1 80 ? 11.431 6.907 -7.810 1.00 93.69 80 GLU A N 1
ATOM 652 C CA . GLU A 1 80 ? 12.136 7.775 -8.765 1.00 93.69 80 GLU A CA 1
ATOM 653 C C . GLU A 1 80 ? 13.301 8.554 -8.144 1.00 93.69 80 GLU A C 1
ATOM 655 O O . GLU A 1 80 ? 14.121 9.124 -8.869 1.00 93.69 80 GLU A O 1
ATOM 660 N N . ALA A 1 81 ? 13.386 8.609 -6.813 1.00 93.56 81 ALA A N 1
ATOM 661 C CA . ALA A 1 81 ? 14.408 9.387 -6.133 1.00 93.56 81 ALA A CA 1
ATOM 662 C C . ALA A 1 81 ? 15.824 8.871 -6.472 1.00 93.56 81 ALA A C 1
ATOM 664 O O . ALA A 1 81 ? 16.072 7.661 -6.464 1.00 93.56 81 ALA A O 1
ATOM 665 N N . PRO A 1 82 ? 16.796 9.767 -6.733 1.00 92.00 82 PRO A N 1
ATOM 666 C CA . PRO A 1 82 ? 18.168 9.360 -7.007 1.00 92.00 82 PRO A CA 1
ATOM 667 C C . PRO A 1 82 ? 18.768 8.652 -5.788 1.00 92.00 82 PRO A C 1
ATOM 669 O O . PRO A 1 82 ? 18.683 9.140 -4.663 1.00 92.00 82 PRO A O 1
ATOM 672 N N . THR A 1 83 ? 19.444 7.523 -6.006 1.00 84.75 83 THR A N 1
ATOM 673 C CA . THR A 1 83 ? 20.005 6.712 -4.910 1.00 84.75 83 THR A CA 1
ATOM 674 C C . THR A 1 83 ? 21.316 7.261 -4.337 1.00 84.75 83 THR A C 1
ATOM 676 O O . THR A 1 83 ? 21.903 6.624 -3.466 1.00 84.75 83 THR A O 1
ATOM 679 N N . GLY A 1 84 ? 21.809 8.395 -4.851 1.00 81.25 84 GLY A N 1
ATOM 680 C CA . GLY A 1 84 ? 23.073 9.012 -4.429 1.00 81.25 84 GLY A CA 1
ATOM 681 C C . GLY A 1 84 ? 24.315 8.139 -4.655 1.00 81.25 84 GLY A C 1
ATOM 682 O O . GLY A 1 84 ? 25.279 8.273 -3.907 1.00 81.25 84 GLY A O 1
ATOM 683 N N . LYS A 1 85 ? 24.264 7.220 -5.628 1.00 61.31 85 LYS A N 1
ATOM 684 C CA . LYS A 1 85 ? 25.385 6.350 -6.015 1.00 61.31 85 LYS A CA 1
ATOM 685 C C . LYS A 1 85 ? 26.225 6.976 -7.116 1.00 61.31 85 LYS A C 1
ATOM 687 O O . LYS A 1 85 ? 25.631 7.704 -7.940 1.00 61.31 85 LYS A O 1
#

pLDDT: mean 89.66, std 15.16, range [32.44, 98.38]

InterPro domains:
  IPR004203 Cytochrome c oxidase subunit IV family [PF02936] (19-84)
  IPR004203 Cytochrome c oxidase subunit IV family [PTHR10707] (11-84)
  IPR004203 Cytochrome c oxidase subunit IV family [cd00922] (13-84)
  IPR036639 Cytochrome c oxidase subunit IV superfamily [G3DSA:1.10.442.10] (11-85)
  IPR036639 Cytochrome c oxidase subunit IV superfamily [SSF81406] (13-84)

Secondary structure (DSSP, 8-state):
-----TTTTTTPPB-S-TTTSS------SSS-S-SB-SSPPPHHHHHHHHHHTS-GGGS-HHHHHHHHHHH-SS-HHHHHS----

Organism: NCBI:txid355587